Protein AF-T1K961-F1 (afdb_monomer_lite)

Organism: Tetranychus urticae (NCBI:txid32264)

Sequence (89 aa):
MIRDLSTMKKFFTSSEIVNIVGFRVASKIVQFFANLRFDHKAYRIQPSHDAFCQHPTVNDTLANRVISGTVVLKNNIKEFTETSYVRRD

Foldseek 3Di:
DPPCVVVVCCLLPVPPVCVVCHVQRSLVVVVVVVCVVPNCVVLVNDD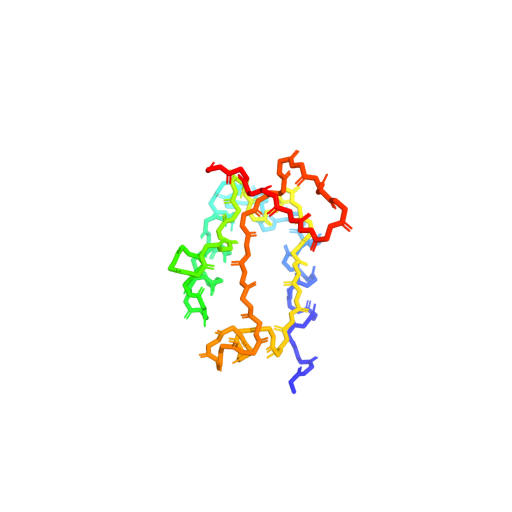PDGPNVDDDDDDPCPRVCCVVVVDRDAADFPDDDPPGTDHDD

Structure (mmCIF, N/CA/C/O backbone):
data_AF-T1K961-F1
#
_entry.id   AF-T1K961-F1
#
loop_
_atom_site.group_PDB
_atom_site.id
_atom_site.type_symbol
_atom_site.label_atom_id
_atom_site.label_alt_id
_atom_site.label_comp_id
_atom_site.label_asym_id
_atom_site.label_entity_id
_atom_site.label_seq_id
_atom_site.pdbx_PDB_ins_code
_atom_site.Cartn_x
_atom_site.Cartn_y
_atom_site.Cartn_z
_atom_site.occupancy
_atom_site.B_iso_or_equiv
_atom_site.auth_seq_id
_atom_site.auth_comp_id
_atom_site.auth_asym_id
_atom_site.auth_atom_id
_atom_site.pdbx_PDB_model_num
ATOM 1 N N . MET A 1 1 ? 12.942 -12.543 4.607 1.00 42.53 1 MET A N 1
ATOM 2 C CA . MET A 1 1 ? 12.069 -11.505 4.017 1.00 42.53 1 MET A CA 1
ATOM 3 C C . MET A 1 1 ? 12.594 -10.084 4.295 1.00 42.53 1 MET A C 1
ATOM 5 O O . MET A 1 1 ? 11.817 -9.184 4.541 1.00 42.53 1 MET A O 1
ATOM 9 N N . ILE A 1 2 ? 13.922 -9.867 4.269 1.00 34.62 2 ILE A N 1
ATOM 10 C CA . ILE A 1 2 ? 14.583 -8.567 4.566 1.00 34.62 2 ILE A CA 1
ATOM 11 C C . ILE A 1 2 ? 15.542 -8.177 3.410 1.00 34.62 2 ILE A C 1
ATOM 13 O O . ILE A 1 2 ? 16.402 -7.316 3.530 1.00 34.62 2 ILE A O 1
ATOM 17 N N . ARG A 1 3 ? 15.411 -8.812 2.235 1.00 40.88 3 ARG A N 1
ATOM 18 C CA . ARG A 1 3 ? 16.289 -8.544 1.078 1.00 40.88 3 ARG A CA 1
ATOM 19 C C . ARG A 1 3 ? 15.801 -7.413 0.161 1.00 40.88 3 ARG A C 1
ATOM 21 O O . ARG A 1 3 ? 16.585 -6.943 -0.651 1.00 40.88 3 ARG A O 1
ATOM 28 N N . ASP A 1 4 ? 14.558 -6.948 0.301 1.00 54.31 4 ASP A N 1
ATOM 29 C CA . ASP A 1 4 ? 13.916 -6.081 -0.708 1.00 54.31 4 ASP A CA 1
ATOM 30 C C . ASP A 1 4 ? 14.004 -4.570 -0.403 1.00 54.31 4 ASP A C 1
ATOM 32 O O . ASP A 1 4 ? 13.824 -3.732 -1.283 1.00 54.31 4 ASP A O 1
ATOM 36 N N . LEU A 1 5 ? 14.351 -4.172 0.829 1.00 47.81 5 LEU A N 1
ATOM 37 C CA . LEU A 1 5 ? 14.409 -2.745 1.179 1.00 47.81 5 LEU A CA 1
ATOM 38 C C . LEU A 1 5 ? 15.638 -2.041 0.576 1.00 47.81 5 LEU A C 1
ATOM 40 O O . LEU A 1 5 ? 15.581 -0.855 0.267 1.00 47.81 5 LEU A O 1
ATOM 44 N N . SER A 1 6 ? 16.743 -2.768 0.370 1.00 51.62 6 SER A N 1
ATOM 45 C CA . SER A 1 6 ? 17.939 -2.245 -0.310 1.00 51.62 6 SER A CA 1
ATOM 46 C C . SER A 1 6 ? 17.670 -1.963 -1.790 1.00 51.62 6 SER A C 1
ATOM 48 O O . SER A 1 6 ? 18.073 -0.918 -2.299 1.00 51.62 6 SER A O 1
ATOM 50 N N . THR A 1 7 ? 16.948 -2.859 -2.464 1.00 52.94 7 THR A N 1
ATOM 51 C CA . THR A 1 7 ? 16.573 -2.722 -3.875 1.00 52.94 7 THR A CA 1
ATOM 52 C C . THR A 1 7 ? 15.580 -1.578 -4.057 1.00 52.94 7 THR A C 1
ATOM 54 O O . THR A 1 7 ? 15.799 -0.715 -4.900 1.00 52.94 7 THR A O 1
ATOM 57 N N . MET A 1 8 ? 14.562 -1.488 -3.194 1.00 48.38 8 MET A N 1
ATOM 58 C CA . MET A 1 8 ? 13.615 -0.366 -3.176 1.00 48.38 8 MET A CA 1
ATOM 59 C C . MET A 1 8 ? 14.294 0.970 -2.859 1.00 48.38 8 MET A C 1
ATOM 61 O O . MET A 1 8 ? 14.004 1.954 -3.529 1.00 48.38 8 MET A O 1
ATOM 65 N N . LYS A 1 9 ? 15.247 1.020 -1.913 1.00 47.94 9 LYS A N 1
ATOM 66 C CA . LYS A 1 9 ? 16.049 2.231 -1.653 1.00 47.94 9 LYS A CA 1
ATOM 67 C C . LYS A 1 9 ? 16.907 2.617 -2.854 1.00 47.94 9 LYS A C 1
ATOM 69 O O . LYS A 1 9 ? 16.932 3.784 -3.213 1.00 47.94 9 LYS A O 1
ATOM 74 N N . LYS A 1 10 ? 17.554 1.663 -3.530 1.00 52.28 10 LYS A N 1
ATOM 75 C CA . LYS A 1 10 ? 18.265 1.954 -4.785 1.00 52.28 10 LYS A CA 1
ATOM 76 C C . LYS A 1 10 ? 17.309 2.509 -5.845 1.00 52.28 10 LYS A C 1
ATOM 78 O O . LYS A 1 10 ? 17.651 3.499 -6.469 1.00 52.28 10 LYS A O 1
ATOM 83 N N . PHE A 1 11 ? 16.099 1.979 -5.995 1.00 53.19 11 PHE A N 1
ATOM 84 C CA . PHE A 1 11 ? 15.108 2.529 -6.931 1.00 53.19 11 PHE A CA 1
ATOM 85 C C . PHE A 1 11 ? 14.570 3.913 -6.531 1.00 53.19 11 PHE A C 1
ATOM 87 O O . PHE A 1 11 ? 14.364 4.749 -7.403 1.00 53.19 11 PHE A O 1
ATOM 94 N N . PHE A 1 12 ? 14.370 4.174 -5.236 1.00 49.97 12 PHE A N 1
ATOM 95 C CA . PHE A 1 12 ? 13.891 5.469 -4.736 1.00 49.97 12 PHE A CA 1
ATOM 96 C C . PHE A 1 12 ? 14.967 6.561 -4.734 1.00 49.97 12 PHE A C 1
ATOM 98 O O . PHE A 1 12 ? 14.636 7.738 -4.827 1.00 49.97 12 PHE A O 1
ATOM 105 N N . THR A 1 13 ? 16.244 6.192 -4.593 1.00 46.97 13 THR A N 1
ATOM 106 C CA . THR A 1 13 ? 17.357 7.142 -4.423 1.00 46.97 13 THR A CA 1
ATOM 107 C C . THR A 1 13 ? 18.228 7.290 -5.678 1.00 46.97 13 THR A C 1
ATOM 109 O O . THR A 1 13 ? 18.938 8.285 -5.799 1.00 46.97 13 THR A O 1
ATOM 112 N N . SER A 1 14 ? 18.174 6.362 -6.643 1.00 55.72 14 SER A N 1
ATOM 113 C CA . SER A 1 14 ? 18.971 6.467 -7.878 1.00 55.72 14 SER A CA 1
ATOM 114 C C . SER A 1 14 ? 18.273 7.376 -8.888 1.00 55.72 14 SER A C 1
ATOM 116 O O . SER A 1 14 ? 17.477 6.925 -9.714 1.00 55.72 14 SER A O 1
ATOM 118 N N . SER A 1 15 ? 18.594 8.668 -8.830 1.00 60.47 15 SER A N 1
ATOM 119 C CA . SER A 1 15 ? 18.157 9.681 -9.796 1.00 60.47 15 SER A CA 1
ATOM 120 C C . SER A 1 15 ? 18.459 9.290 -11.251 1.00 60.47 15 SER A C 1
ATOM 122 O O . SER A 1 15 ? 17.703 9.651 -12.144 1.00 60.47 15 SER A O 1
ATOM 124 N N . GLU A 1 16 ? 19.501 8.496 -11.508 1.00 62.28 16 GLU A N 1
ATOM 125 C CA . GLU A 1 16 ? 19.923 8.108 -12.862 1.00 62.28 16 GLU A CA 1
ATOM 126 C C . GLU A 1 16 ? 18.886 7.278 -13.632 1.00 62.28 16 GLU A C 1
ATOM 128 O O . GLU A 1 16 ? 18.588 7.601 -14.779 1.00 62.28 16 GLU A O 1
ATOM 133 N N . ILE A 1 17 ? 18.279 6.252 -13.023 1.00 65.06 17 ILE A N 1
ATOM 134 C CA . ILE A 1 17 ? 17.299 5.399 -13.725 1.00 65.06 17 ILE A CA 1
ATOM 135 C C . ILE A 1 17 ? 16.048 6.213 -14.058 1.00 65.06 17 ILE A C 1
ATOM 137 O O . ILE A 1 17 ? 15.572 6.186 -15.191 1.00 65.06 17 ILE A O 1
ATOM 141 N N . VAL A 1 18 ? 15.540 6.980 -13.090 1.00 68.75 18 VAL A N 1
ATOM 142 C CA . VAL A 1 18 ? 14.361 7.837 -13.281 1.00 68.75 18 VAL A CA 1
ATOM 143 C C . VAL A 1 18 ? 14.622 8.906 -14.348 1.00 68.75 18 VAL A C 1
ATOM 145 O O . VAL A 1 18 ? 13.717 9.225 -15.118 1.00 68.75 18 VAL A O 1
ATOM 148 N N . ASN A 1 19 ? 15.857 9.406 -14.450 1.00 69.94 19 ASN A N 1
ATOM 149 C CA . ASN A 1 19 ? 16.262 10.368 -15.474 1.00 69.94 19 ASN A CA 1
ATOM 150 C C . ASN A 1 19 ? 16.397 9.746 -16.877 1.00 69.94 19 ASN A C 1
ATOM 152 O O . ASN A 1 19 ? 16.089 10.423 -17.852 1.00 69.94 19 ASN A O 1
ATOM 156 N N . ILE A 1 20 ? 16.800 8.474 -17.001 1.00 80.38 20 ILE A N 1
ATOM 157 C CA . ILE A 1 20 ? 16.956 7.794 -18.303 1.00 80.38 20 ILE A CA 1
ATOM 158 C C . ILE A 1 20 ? 15.603 7.406 -18.912 1.00 80.38 20 ILE A C 1
ATOM 160 O O . ILE A 1 20 ? 15.340 7.703 -20.074 1.00 80.38 20 ILE A O 1
ATOM 164 N N . VAL A 1 21 ? 14.737 6.730 -18.148 1.00 80.81 21 VAL A N 1
ATOM 165 C CA . VAL A 1 21 ? 13.414 6.288 -18.645 1.00 80.81 21 VAL A CA 1
ATOM 166 C C . VAL A 1 21 ? 12.324 7.350 -18.488 1.00 80.81 21 VAL A C 1
ATOM 168 O O . VAL A 1 21 ? 11.241 7.217 -19.056 1.00 80.81 21 VAL A O 1
ATOM 171 N N . GLY A 1 22 ? 12.604 8.425 -17.754 1.00 86.06 22 GLY A N 1
ATOM 172 C CA . GLY A 1 22 ? 11.664 9.501 -17.474 1.00 86.06 22 GLY A CA 1
ATOM 173 C C . GLY A 1 22 ? 10.711 9.178 -16.319 1.00 86.06 22 GLY A C 1
ATOM 174 O O . GLY A 1 22 ? 10.213 8.058 -16.160 1.00 86.06 22 GLY A O 1
ATOM 175 N N . PHE A 1 23 ? 10.398 10.209 -15.530 1.00 84.44 23 PHE A N 1
ATOM 176 C CA . PHE A 1 23 ? 9.609 10.117 -14.295 1.00 84.44 23 PHE A CA 1
ATOM 177 C C . PHE A 1 23 ? 8.286 9.350 -14.449 1.00 84.44 23 PHE A C 1
ATOM 179 O O . PHE A 1 23 ? 7.975 8.456 -13.661 1.00 84.44 23 PHE A O 1
ATOM 186 N N . ARG A 1 24 ? 7.513 9.659 -15.497 1.00 85.19 24 ARG A N 1
ATOM 187 C CA . ARG A 1 24 ? 6.191 9.052 -15.725 1.00 85.19 24 ARG A CA 1
ATOM 188 C C . ARG A 1 24 ? 6.267 7.562 -16.047 1.00 85.19 24 ARG A C 1
ATOM 190 O O . ARG A 1 24 ? 5.413 6.798 -15.605 1.00 85.19 24 ARG A O 1
ATOM 197 N N . VAL A 1 25 ? 7.270 7.145 -16.817 1.00 87.19 25 VAL A N 1
ATOM 198 C CA . VAL A 1 25 ? 7.450 5.736 -17.190 1.00 87.19 25 VAL A CA 1
ATOM 199 C C . VAL A 1 25 ? 7.908 4.944 -15.974 1.00 87.19 25 VAL A C 1
ATOM 201 O O . VAL A 1 25 ? 7.305 3.921 -15.655 1.00 87.19 25 VAL A O 1
ATOM 204 N N . ALA A 1 26 ? 8.899 5.459 -15.242 1.00 86.69 26 ALA A N 1
ATOM 205 C CA . ALA A 1 26 ? 9.360 4.845 -14.003 1.00 86.69 26 ALA A CA 1
ATOM 206 C C . ALA A 1 26 ? 8.208 4.687 -12.992 1.00 86.69 26 ALA A C 1
ATOM 208 O O . ALA A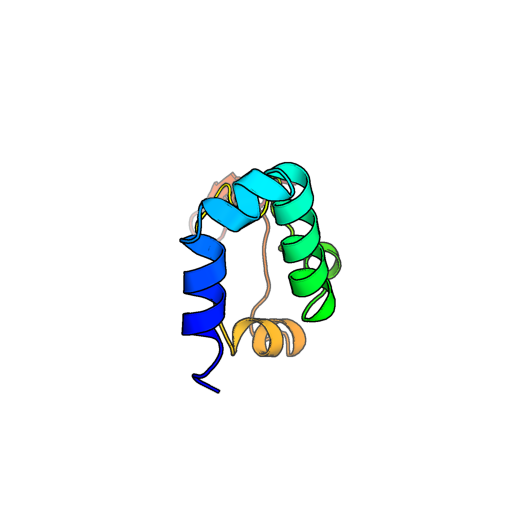 1 26 ? 8.029 3.606 -12.431 1.00 86.69 26 ALA A O 1
ATOM 209 N N . SER A 1 27 ? 7.384 5.730 -12.808 1.00 87.62 27 SER A N 1
ATOM 210 C CA . SER A 1 27 ? 6.200 5.685 -11.936 1.00 87.62 27 SER A CA 1
ATOM 211 C C . SER A 1 27 ? 5.242 4.564 -12.349 1.00 87.62 27 SER A C 1
ATOM 213 O O . SER A 1 27 ? 4.828 3.765 -11.510 1.00 87.62 27 SER A O 1
ATOM 215 N N . LYS A 1 28 ? 4.925 4.443 -13.646 1.00 87.94 28 LYS A N 1
ATOM 216 C CA . LYS A 1 28 ? 4.037 3.382 -14.148 1.00 87.94 28 LYS A CA 1
ATOM 217 C C . LYS A 1 28 ? 4.601 1.978 -13.944 1.00 87.94 28 LYS A C 1
ATOM 219 O O . LYS A 1 28 ? 3.836 1.079 -13.609 1.00 87.94 28 LYS A O 1
ATOM 224 N N . ILE A 1 29 ? 5.907 1.786 -14.123 1.00 87.94 29 ILE A N 1
ATOM 225 C CA . ILE A 1 29 ? 6.562 0.491 -13.891 1.00 87.94 29 ILE A CA 1
ATOM 226 C C . ILE A 1 29 ? 6.408 0.078 -12.423 1.00 87.94 29 ILE A C 1
ATOM 228 O O . ILE A 1 29 ? 5.998 -1.045 -12.136 1.00 87.94 29 ILE A O 1
ATOM 232 N N . VAL A 1 30 ? 6.666 0.994 -11.486 1.00 87.69 30 VAL A N 1
ATOM 233 C CA . VAL A 1 30 ? 6.492 0.712 -10.054 1.00 87.69 30 VAL A CA 1
ATOM 234 C C . VAL A 1 30 ? 5.031 0.431 -9.712 1.00 87.69 30 VAL A C 1
ATOM 236 O O . VAL A 1 30 ? 4.750 -0.547 -9.021 1.00 87.69 30 VAL A O 1
ATOM 239 N N . GLN A 1 31 ? 4.091 1.224 -10.237 1.00 88.56 31 GLN A N 1
ATOM 240 C CA . GLN A 1 31 ? 2.656 0.984 -10.047 1.00 88.56 31 GLN A CA 1
ATOM 241 C C . GLN A 1 31 ? 2.226 -0.389 -10.579 1.00 88.56 31 GLN A C 1
ATOM 243 O O . GLN A 1 31 ? 1.425 -1.071 -9.942 1.00 88.56 31 GLN A O 1
ATOM 248 N N . PHE A 1 32 ? 2.773 -0.821 -11.717 1.00 89.62 32 PHE A N 1
ATOM 249 C CA . PHE A 1 32 ? 2.510 -2.142 -12.280 1.00 89.62 32 PHE A CA 1
ATOM 250 C C . PHE A 1 32 ? 2.985 -3.260 -11.344 1.00 89.62 32 PHE A C 1
ATOM 252 O O . PHE A 1 32 ? 2.198 -4.136 -10.994 1.00 89.62 32 PHE A O 1
ATOM 259 N N . PHE A 1 33 ? 4.230 -3.202 -10.862 1.00 88.38 33 PHE A N 1
ATOM 260 C CA . PHE A 1 33 ? 4.746 -4.207 -9.925 1.00 88.38 33 PHE A CA 1
ATOM 261 C C . PHE A 1 33 ? 4.015 -4.210 -8.579 1.00 88.38 33 PHE A C 1
ATOM 263 O O . PHE A 1 33 ? 3.804 -5.278 -8.001 1.00 88.38 33 PHE A O 1
ATOM 270 N N . ALA A 1 34 ? 3.593 -3.044 -8.088 1.00 87.88 34 ALA A N 1
ATOM 271 C CA . ALA A 1 34 ? 2.775 -2.948 -6.886 1.00 87.88 34 ALA A CA 1
ATOM 272 C C . ALA A 1 34 ? 1.415 -3.641 -7.089 1.00 87.88 34 ALA A C 1
ATOM 274 O O . ALA A 1 34 ? 1.030 -4.479 -6.273 1.00 87.88 34 ALA A O 1
ATOM 275 N N . ASN A 1 35 ? 0.733 -3.368 -8.207 1.00 89.50 35 ASN A N 1
ATOM 276 C CA . ASN A 1 35 ? -0.555 -3.984 -8.538 1.00 89.50 35 ASN A CA 1
ATOM 277 C C . ASN A 1 35 ? -0.478 -5.493 -8.803 1.00 89.50 35 ASN A C 1
ATOM 279 O O . ASN A 1 35 ? -1.442 -6.199 -8.526 1.00 89.50 35 ASN A O 1
ATOM 283 N N . LEU A 1 36 ? 0.667 -6.007 -9.266 1.00 88.12 36 LEU A N 1
ATOM 284 C CA . LEU A 1 36 ? 0.887 -7.451 -9.388 1.00 88.12 36 LEU A CA 1
ATOM 285 C C . LEU A 1 36 ? 0.913 -8.168 -8.031 1.00 88.12 36 LEU A C 1
ATOM 287 O O . LEU A 1 36 ? 0.491 -9.319 -7.948 1.00 88.12 36 LEU A O 1
ATOM 291 N N . ARG A 1 37 ? 1.424 -7.522 -6.973 1.00 84.25 37 ARG A N 1
ATOM 292 C CA . ARG A 1 37 ? 1.450 -8.114 -5.622 1.00 84.25 37 ARG A CA 1
ATOM 293 C C . ARG A 1 37 ? 0.088 -8.030 -4.935 1.00 84.25 37 ARG A C 1
ATOM 295 O O . ARG A 1 37 ? -0.273 -8.938 -4.193 1.00 84.25 37 ARG A O 1
ATOM 302 N N . PHE A 1 38 ? -0.635 -6.935 -5.145 1.00 84.94 38 PHE A N 1
ATOM 303 C CA . PHE A 1 38 ? -1.935 -6.685 -4.539 1.00 84.94 38 PHE A CA 1
ATOM 304 C C . PHE A 1 38 ? -2.689 -5.656 -5.380 1.00 84.94 38 PHE A C 1
ATOM 306 O O . PHE A 1 38 ? -2.163 -4.574 -5.631 1.00 84.94 38 PHE A O 1
ATOM 313 N N . ASP A 1 39 ? -3.910 -5.970 -5.816 1.00 89.38 39 ASP A N 1
ATOM 314 C CA . ASP A 1 39 ? -4.690 -5.058 -6.658 1.00 89.38 39 ASP A CA 1
ATOM 315 C C . ASP A 1 39 ? -5.159 -3.839 -5.843 1.00 89.38 39 ASP A C 1
ATOM 317 O O . ASP A 1 39 ? -6.175 -3.865 -5.142 1.00 89.38 39 ASP A O 1
ATOM 321 N N . HIS A 1 40 ? -4.421 -2.732 -5.941 1.00 89.44 40 HIS A N 1
ATOM 322 C CA . HIS A 1 40 ? -4.697 -1.532 -5.155 1.00 89.44 40 HIS A CA 1
ATOM 323 C C . HIS A 1 40 ? -6.051 -0.907 -5.519 1.00 89.44 40 HIS A C 1
ATOM 325 O O . HIS A 1 40 ? -6.659 -0.232 -4.681 1.00 89.44 40 HIS A O 1
ATOM 331 N N . LYS A 1 41 ? -6.559 -1.139 -6.738 1.00 88.81 41 LYS A N 1
ATOM 332 C CA . LYS A 1 41 ? -7.855 -0.624 -7.187 1.00 88.81 41 LYS A CA 1
ATOM 333 C C . LYS A 1 41 ? -8.999 -1.430 -6.581 1.00 88.81 41 LYS A C 1
ATOM 335 O O . LYS A 1 41 ? -9.932 -0.829 -6.047 1.00 88.81 41 LYS A O 1
ATOM 340 N N . ALA A 1 42 ? -8.912 -2.760 -6.607 1.00 87.25 42 ALA A N 1
ATOM 341 C CA . ALA A 1 42 ? -9.929 -3.640 -6.026 1.00 87.25 42 ALA A CA 1
ATOM 342 C C . ALA A 1 42 ? -10.110 -3.398 -4.517 1.00 87.25 42 ALA A C 1
ATOM 344 O O . ALA A 1 42 ? -11.233 -3.372 -4.013 1.00 87.25 42 ALA A O 1
ATOM 345 N N . TYR A 1 43 ? -9.008 -3.134 -3.811 1.00 86.38 43 TYR A N 1
ATOM 346 C CA . TYR A 1 43 ? -9.006 -2.899 -2.365 1.00 86.38 43 TYR A CA 1
ATOM 347 C C . TYR A 1 43 ? -9.074 -1.419 -1.961 1.00 86.38 43 TYR A C 1
ATOM 349 O O . TYR A 1 43 ? -8.931 -1.104 -0.783 1.00 86.38 43 TYR A O 1
ATOM 357 N N . ARG A 1 44 ? -9.341 -0.503 -2.905 1.00 84.62 44 ARG A N 1
ATOM 358 C CA . ARG A 1 44 ? -9.530 0.942 -2.650 1.00 84.62 44 ARG A CA 1
ATOM 359 C C . ARG A 1 44 ? -8.337 1.641 -1.974 1.00 84.62 44 ARG A C 1
ATOM 361 O O . ARG A 1 44 ? -8.526 2.603 -1.237 1.00 84.62 44 ARG A O 1
ATOM 368 N N . ILE A 1 45 ? -7.116 1.180 -2.236 1.00 88.75 45 ILE A N 1
ATOM 369 C CA . ILE A 1 45 ? -5.866 1.804 -1.755 1.00 88.75 45 ILE A CA 1
ATOM 370 C C . ILE A 1 45 ? -5.038 2.428 -2.879 1.00 88.75 45 ILE A C 1
ATOM 372 O O . ILE A 1 45 ? -3.911 2.857 -2.649 1.00 88.75 45 ILE A O 1
ATOM 376 N N . GLN A 1 46 ? -5.578 2.474 -4.098 1.00 89.75 46 GLN A N 1
ATOM 377 C CA . GLN A 1 46 ? -4.924 3.108 -5.234 1.00 89.75 46 GLN A CA 1
ATOM 378 C C . GLN A 1 46 ? -4.793 4.623 -4.983 1.00 89.75 46 GLN A C 1
ATOM 380 O O . GLN A 1 46 ? -5.815 5.302 -4.845 1.00 89.75 46 GLN A O 1
ATOM 385 N N . PRO A 1 47 ? -3.566 5.175 -4.944 1.00 88.00 47 PRO A N 1
ATOM 386 C CA . PRO A 1 47 ? -3.361 6.610 -4.794 1.00 88.00 47 PRO A CA 1
ATOM 387 C C . PRO A 1 47 ? -3.795 7.377 -6.050 1.00 88.00 47 PRO A C 1
ATOM 389 O O . PRO A 1 47 ? -3.751 6.854 -7.165 1.00 88.00 47 PRO A O 1
ATOM 392 N N . SER A 1 48 ? -4.178 8.644 -5.867 1.00 87.94 48 SER A N 1
ATOM 393 C CA . SER A 1 48 ? -4.487 9.586 -6.956 1.00 87.94 48 SER A CA 1
ATOM 394 C C . SER A 1 48 ? -3.245 10.218 -7.596 1.00 87.94 48 SER A C 1
ATOM 396 O O . SER A 1 48 ? -3.353 10.862 -8.637 1.00 87.94 48 SER A O 1
ATOM 398 N N . HIS A 1 49 ? -2.079 10.057 -6.970 1.00 89.75 49 HIS A N 1
ATOM 399 C CA . HIS A 1 49 ? -0.794 10.588 -7.417 1.00 89.75 49 HIS A CA 1
ATOM 400 C C . HIS A 1 49 ? 0.131 9.474 -7.933 1.00 89.75 49 HIS A C 1
ATOM 402 O O . HIS A 1 49 ? -0.078 8.291 -7.665 1.00 89.75 49 HIS A O 1
ATOM 408 N N . ASP A 1 50 ? 1.175 9.870 -8.664 1.00 85.81 50 ASP A N 1
ATOM 409 C CA . ASP A 1 50 ? 2.218 8.977 -9.178 1.00 85.81 50 ASP A CA 1
ATOM 410 C C . ASP A 1 50 ? 3.045 8.340 -8.048 1.00 85.81 50 ASP A C 1
ATOM 412 O O . ASP A 1 50 ? 3.313 8.983 -7.038 1.00 85.81 50 ASP A O 1
ATOM 416 N N . ALA A 1 51 ? 3.526 7.104 -8.226 1.00 83.19 51 ALA A N 1
ATOM 417 C CA . ALA A 1 51 ? 4.135 6.300 -7.152 1.00 83.19 51 ALA A CA 1
ATOM 418 C C . ALA A 1 51 ? 5.332 6.949 -6.428 1.00 83.19 51 ALA A C 1
ATOM 420 O O . ALA A 1 51 ? 5.627 6.581 -5.294 1.00 83.19 51 ALA A O 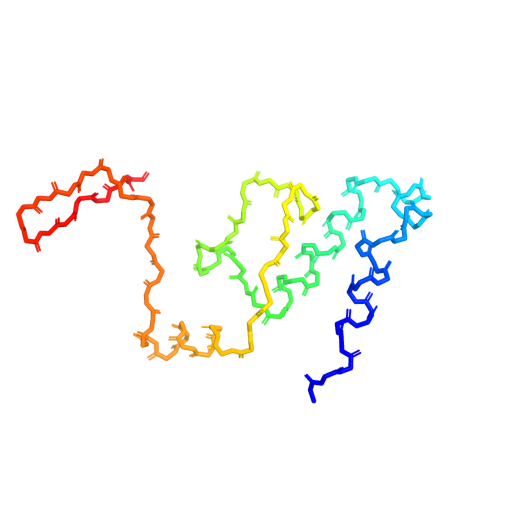1
ATOM 421 N N . PHE A 1 52 ? 6.017 7.901 -7.063 1.00 81.75 52 PHE A N 1
ATOM 422 C CA . PHE A 1 52 ? 7.166 8.611 -6.492 1.00 81.75 52 PHE A CA 1
ATOM 423 C C . PHE A 1 52 ? 6.830 9.998 -5.923 1.00 81.75 52 PHE A C 1
ATOM 425 O O . PHE A 1 52 ? 7.704 10.642 -5.351 1.00 81.75 52 PHE A O 1
ATOM 432 N N . CYS A 1 53 ? 5.588 10.475 -6.056 1.00 84.69 53 CYS A N 1
ATOM 433 C CA . CYS A 1 53 ? 5.164 11.762 -5.491 1.00 84.69 53 CYS A CA 1
ATOM 434 C C . CYS A 1 53 ? 5.030 11.728 -3.959 1.00 84.69 53 CYS A C 1
ATOM 436 O O . CYS A 1 53 ? 4.944 12.783 -3.334 1.00 84.69 53 CYS A O 1
ATOM 438 N N . GLN A 1 54 ? 5.000 10.539 -3.353 1.00 84.12 54 GLN A N 1
ATOM 439 C CA . GLN A 1 54 ? 4.901 10.353 -1.910 1.00 84.12 54 GLN A CA 1
ATOM 440 C C . GLN A 1 54 ? 5.734 9.148 -1.462 1.00 84.12 54 GLN A C 1
ATOM 442 O O . GLN A 1 54 ? 6.011 8.236 -2.240 1.00 84.12 54 GLN A O 1
ATOM 447 N N . HIS A 1 55 ? 6.135 9.137 -0.187 1.00 81.00 55 HIS A N 1
ATOM 448 C CA . HIS A 1 55 ? 6.836 7.999 0.394 1.00 81.00 55 HIS A CA 1
ATOM 449 C C . HIS A 1 55 ? 5.909 6.767 0.444 1.00 81.00 55 HIS A C 1
ATOM 451 O O . HIS A 1 55 ? 4.846 6.835 1.070 1.00 81.00 55 HIS A O 1
ATOM 457 N N . PRO A 1 56 ? 6.293 5.631 -0.162 1.00 81.44 56 PRO A N 1
ATOM 458 C CA . PRO A 1 56 ? 5.476 4.431 -0.172 1.00 81.44 56 PRO A CA 1
ATOM 459 C C . PRO A 1 56 ? 5.459 3.810 1.221 1.00 81.44 56 PRO A C 1
ATOM 461 O O . PRO A 1 56 ? 6.440 3.871 1.971 1.00 81.44 56 PRO A O 1
ATOM 464 N N . THR A 1 57 ? 4.341 3.184 1.567 1.00 83.00 57 THR A N 1
ATOM 465 C CA . THR A 1 57 ? 4.234 2.394 2.791 1.00 83.00 57 THR A CA 1
ATOM 466 C C . THR A 1 57 ? 4.600 0.947 2.481 1.00 83.00 57 THR A C 1
ATOM 468 O O . THR A 1 57 ? 4.159 0.378 1.485 1.00 83.00 57 THR A O 1
ATOM 471 N N . VAL A 1 58 ? 5.448 0.350 3.317 1.00 81.44 58 VAL A N 1
ATOM 472 C CA . VAL A 1 58 ? 5.878 -1.045 3.174 1.00 81.44 58 VAL A CA 1
ATOM 473 C C . VAL A 1 58 ? 5.354 -1.802 4.384 1.00 81.44 58 VAL A C 1
ATOM 475 O O . VAL A 1 58 ? 5.726 -1.491 5.513 1.00 81.44 58 VAL A O 1
ATOM 478 N N . ASN A 1 59 ? 4.450 -2.754 4.161 1.00 84.69 59 ASN A N 1
ATOM 479 C CA . ASN A 1 59 ? 3.869 -3.558 5.230 1.00 84.69 59 ASN A CA 1
ATOM 480 C C . ASN A 1 59 ? 3.601 -4.984 4.744 1.00 84.69 59 ASN A C 1
ATOM 482 O O . ASN A 1 59 ? 2.870 -5.187 3.778 1.00 84.69 59 ASN A O 1
ATOM 486 N N . ASP A 1 60 ? 4.145 -5.960 5.464 1.00 84.56 60 ASP A N 1
ATOM 487 C CA . ASP A 1 60 ? 4.033 -7.380 5.126 1.00 84.56 60 ASP A CA 1
ATOM 488 C C . ASP A 1 60 ? 2.697 -8.006 5.557 1.00 84.56 60 ASP A C 1
ATOM 490 O O . ASP A 1 60 ? 2.278 -9.038 5.040 1.00 84.56 60 ASP A O 1
ATOM 494 N N . THR A 1 61 ? 2.017 -7.396 6.529 1.00 87.62 61 THR A N 1
ATOM 495 C CA . THR A 1 61 ? 0.812 -7.957 7.164 1.00 87.62 61 THR A CA 1
ATOM 496 C C . THR A 1 61 ? -0.478 -7.275 6.733 1.00 87.62 61 THR A C 1
ATOM 498 O O . THR A 1 61 ? -1.551 -7.853 6.907 1.00 87.62 61 THR A O 1
ATOM 501 N N . LEU A 1 62 ? -0.400 -6.064 6.171 1.00 89.00 62 LEU A N 1
ATOM 502 C CA . LEU A 1 62 ? -1.584 -5.278 5.822 1.00 89.00 62 LEU A CA 1
ATOM 503 C C . LEU A 1 62 ? -2.457 -6.004 4.797 1.00 89.00 62 LEU A C 1
ATOM 505 O O . LEU A 1 62 ? -3.646 -6.173 5.043 1.00 89.00 62 LEU A O 1
ATOM 509 N N . ALA A 1 63 ? -1.868 -6.487 3.701 1.00 85.88 63 ALA A N 1
ATOM 510 C CA . ALA A 1 63 ? -2.603 -7.210 2.664 1.00 85.88 63 ALA A CA 1
ATOM 511 C C . ALA A 1 63 ? -3.324 -8.439 3.241 1.00 85.88 63 ALA A C 1
ATOM 513 O O . ALA A 1 63 ? -4.525 -8.607 3.039 1.00 85.88 63 ALA A O 1
ATOM 514 N N . ASN A 1 64 ? -2.626 -9.233 4.059 1.00 90.44 64 ASN A N 1
ATOM 515 C CA . ASN A 1 64 ? -3.204 -10.417 4.698 1.00 90.44 64 ASN A CA 1
ATOM 516 C C . ASN A 1 64 ? -4.370 -10.059 5.630 1.00 90.44 64 ASN A C 1
ATOM 518 O O . ASN A 1 64 ? -5.395 -10.733 5.609 1.00 90.44 64 ASN A O 1
ATOM 522 N N . ARG A 1 65 ? -4.244 -8.977 6.409 1.00 91.25 65 ARG A N 1
ATOM 523 C CA . ARG A 1 65 ? -5.296 -8.510 7.329 1.00 91.25 65 ARG A CA 1
ATOM 524 C C . ARG A 1 65 ? -6.505 -7.906 6.620 1.00 91.25 65 ARG A C 1
ATOM 526 O O . ARG A 1 65 ? -7.613 -7.970 7.151 1.00 91.25 65 ARG A O 1
ATOM 533 N N . VAL A 1 66 ? -6.296 -7.301 5.453 1.00 90.94 66 VAL A N 1
ATOM 534 C CA . VAL A 1 66 ? -7.379 -6.785 4.608 1.00 90.94 66 VAL A CA 1
ATOM 535 C C . VAL A 1 66 ? -8.149 -7.942 3.977 1.00 90.94 66 VAL A C 1
ATOM 537 O O . VAL A 1 66 ? -9.376 -7.944 4.004 1.00 90.94 66 VAL A O 1
ATOM 540 N N . ILE A 1 67 ? -7.445 -8.961 3.476 1.00 87.12 67 ILE A N 1
ATOM 541 C CA . ILE A 1 67 ? -8.064 -10.158 2.891 1.00 87.12 67 ILE A CA 1
ATOM 542 C C . ILE A 1 67 ? -8.819 -10.970 3.954 1.00 87.12 67 ILE A C 1
ATOM 544 O O . ILE A 1 67 ? -9.916 -11.447 3.683 1.00 87.12 67 ILE A O 1
ATOM 548 N N . SER A 1 68 ? -8.283 -11.087 5.174 1.00 92.06 68 SER A N 1
ATOM 549 C CA . SER A 1 68 ? -8.951 -11.794 6.278 1.00 92.06 68 SER A CA 1
ATOM 550 C C . SER A 1 68 ? -10.145 -11.038 6.876 1.00 92.06 68 SER A C 1
ATOM 552 O O . SER A 1 68 ? -10.811 -11.565 7.764 1.00 92.06 68 SER A O 1
ATOM 554 N N . GLY A 1 69 ? -10.398 -9.794 6.452 1.00 89.69 69 GLY A N 1
ATOM 555 C CA . GLY A 1 69 ? -11.465 -8.947 6.991 1.00 89.69 69 GLY A CA 1
ATOM 556 C C . GLY A 1 69 ? -11.194 -8.390 8.393 1.00 89.69 69 GLY A C 1
ATOM 557 O O . GLY A 1 69 ? -12.047 -7.709 8.956 1.00 89.69 69 GLY A O 1
ATOM 558 N N . THR A 1 70 ? -10.009 -8.631 8.959 1.00 93.38 70 THR A N 1
ATOM 559 C CA . THR A 1 70 ? -9.613 -8.090 10.270 1.00 93.38 70 THR A CA 1
ATOM 560 C C . THR A 1 70 ? -9.396 -6.578 10.209 1.00 93.38 70 THR A C 1
ATOM 562 O O . THR A 1 70 ? -9.620 -5.873 11.190 1.00 93.38 70 THR A O 1
ATOM 565 N N . VAL A 1 71 ? -8.959 -6.069 9.056 1.00 91.00 71 VAL A N 1
ATOM 566 C CA . VAL A 1 71 ? -8.803 -4.636 8.794 1.00 91.00 71 VAL A CA 1
ATOM 567 C C . VAL A 1 71 ? -9.661 -4.262 7.595 1.00 91.00 71 VAL A C 1
ATOM 569 O O . VAL A 1 71 ? -9.504 -4.818 6.513 1.00 91.00 71 VAL A O 1
ATOM 572 N N . VAL A 1 72 ? -10.544 -3.279 7.773 1.00 87.94 72 VAL A N 1
ATOM 573 C CA . VAL A 1 72 ? -11.388 -2.754 6.695 1.00 87.94 72 VAL A CA 1
ATOM 574 C C . VAL A 1 72 ? -10.936 -1.345 6.350 1.00 87.94 72 VAL A C 1
ATOM 576 O O . VAL A 1 72 ? -10.996 -0.440 7.181 1.00 87.94 72 VAL A O 1
ATOM 579 N N . LEU A 1 73 ? -10.520 -1.155 5.104 1.00 87.44 73 LEU A N 1
ATOM 580 C CA . LEU A 1 73 ? -10.122 0.145 4.576 1.00 87.44 73 LEU A CA 1
ATOM 581 C C . LEU A 1 73 ? -11.363 1.016 4.343 1.00 87.44 73 LEU A C 1
ATOM 583 O O . LEU A 1 73 ? -12.389 0.542 3.844 1.00 87.44 73 LEU A O 1
ATOM 587 N N . LYS A 1 74 ? -11.285 2.288 4.738 1.00 87.31 74 LYS A N 1
ATOM 58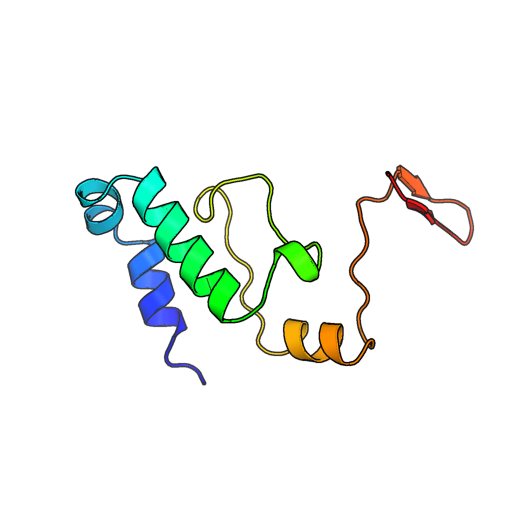8 C CA . LYS A 1 74 ? -12.385 3.257 4.650 1.00 87.31 74 LYS A CA 1
ATOM 589 C C . LYS A 1 74 ? -11.924 4.525 3.938 1.00 87.31 74 LYS A C 1
ATOM 591 O O . LYS A 1 74 ? -10.772 4.925 4.073 1.00 87.31 74 LYS A O 1
ATOM 596 N N . ASN A 1 75 ? -12.851 5.150 3.212 1.00 85.12 75 ASN A N 1
ATOM 597 C CA . ASN A 1 75 ? -12.656 6.471 2.617 1.00 85.12 75 ASN A CA 1
ATOM 598 C C . ASN A 1 75 ? -12.481 7.537 3.711 1.00 85.12 75 ASN A C 1
ATOM 600 O O . ASN A 1 75 ? -12.742 7.291 4.893 1.00 85.12 75 ASN A O 1
ATOM 604 N N . ASN A 1 76 ? -12.079 8.735 3.288 1.00 88.44 76 ASN A N 1
ATOM 605 C CA . ASN A 1 76 ? -11.886 9.879 4.170 1.00 88.44 76 ASN A CA 1
ATOM 606 C C . ASN A 1 76 ? -13.125 10.169 5.027 1.00 88.44 76 ASN A C 1
ATOM 608 O O . ASN A 1 76 ? -14.269 10.055 4.581 1.00 88.44 76 ASN A O 1
ATOM 612 N N . ILE A 1 77 ? -12.875 10.583 6.264 1.00 90.69 77 ILE A N 1
ATOM 613 C CA . ILE A 1 77 ? -13.917 10.972 7.210 1.00 90.69 77 ILE A CA 1
ATOM 614 C C . ILE A 1 77 ? -14.356 12.402 6.880 1.00 90.69 77 ILE A C 1
ATOM 616 O O . ILE A 1 77 ? -13.516 13.270 6.643 1.00 90.69 77 ILE A O 1
ATOM 620 N N . LYS A 1 78 ? -15.671 12.633 6.819 1.00 92.19 78 LYS A N 1
ATOM 621 C CA . LYS A 1 78 ? -16.258 13.961 6.606 1.00 92.19 78 LYS A CA 1
ATOM 622 C C . LYS A 1 78 ? -16.438 14.688 7.935 1.00 92.19 78 LYS A C 1
ATOM 624 O O . LYS A 1 78 ? -16.040 15.840 8.055 1.00 92.19 78 LYS A O 1
ATOM 629 N N . GLU A 1 79 ? -17.019 13.999 8.909 1.00 91.88 79 GLU A N 1
ATOM 630 C CA . GLU A 1 79 ? -17.322 14.529 10.236 1.00 91.88 79 GLU A CA 1
ATOM 631 C C . GLU A 1 79 ? -17.302 13.405 11.273 1.00 91.88 79 GLU A C 1
ATOM 633 O O . GLU A 1 79 ? -17.609 12.245 10.973 1.00 91.88 79 GLU A O 1
ATOM 638 N N . PHE A 1 80 ? -16.929 13.769 12.494 1.00 93.94 80 PHE A N 1
ATOM 639 C CA . PHE A 1 80 ? -17.028 12.914 13.667 1.00 93.94 80 PHE A CA 1
ATOM 640 C C . PHE A 1 80 ? -18.257 13.340 14.471 1.00 93.94 80 PHE A C 1
ATOM 642 O O . PHE A 1 80 ? -18.492 14.532 14.653 1.00 93.94 80 PHE A O 1
ATOM 649 N N . THR A 1 81 ? -19.030 12.371 14.946 1.00 92.94 81 THR A N 1
ATOM 650 C CA . THR A 1 81 ? -20.106 12.573 15.922 1.00 92.94 81 THR A CA 1
ATOM 651 C C . THR A 1 81 ? -19.650 12.055 17.288 1.00 92.94 81 THR A C 1
ATOM 653 O O . THR A 1 81 ? -18.552 11.514 17.409 1.00 92.94 81 THR A O 1
ATOM 656 N N . GLU A 1 82 ? -20.474 12.194 18.329 1.00 91.62 82 GLU A N 1
ATOM 657 C CA . GLU A 1 82 ? -20.108 11.794 19.700 1.00 91.62 82 GLU A CA 1
ATOM 658 C C . GLU A 1 82 ? -19.647 10.331 19.818 1.00 91.62 82 GLU A C 1
ATOM 660 O O . GLU A 1 82 ? -18.777 10.015 20.624 1.00 91.62 82 GLU A O 1
ATOM 665 N N . THR A 1 83 ? -20.204 9.434 18.999 1.00 93.19 83 THR A N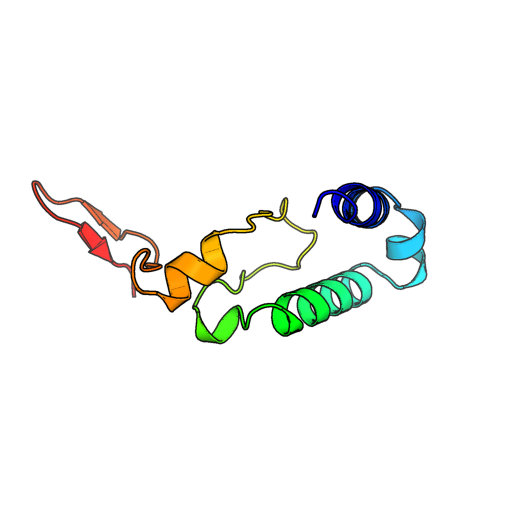 1
ATOM 666 C CA . THR A 1 83 ? -19.913 7.990 19.048 1.00 93.19 83 THR A CA 1
ATOM 667 C C . THR A 1 83 ? -19.598 7.374 17.686 1.00 93.19 83 THR A C 1
ATOM 669 O O . THR A 1 83 ? -19.318 6.178 17.600 1.00 93.19 83 THR A O 1
ATOM 672 N N . SER A 1 84 ? -19.648 8.151 16.600 1.00 89.81 84 SER A N 1
ATOM 673 C CA . 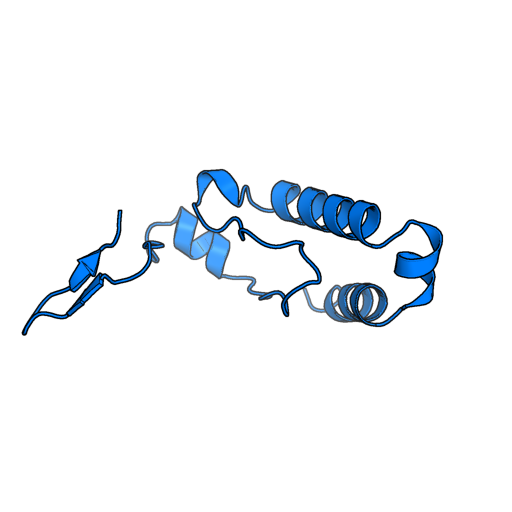SER A 1 84 ? -19.519 7.619 15.242 1.00 89.81 84 SER A CA 1
ATOM 674 C C . SER A 1 84 ? -18.807 8.585 14.297 1.00 89.81 84 SER A C 1
ATOM 676 O O . SER A 1 84 ? -18.358 9.658 14.689 1.00 89.81 84 SER A O 1
ATOM 678 N N . TYR A 1 85 ? -18.673 8.192 13.035 1.00 91.88 85 TYR A N 1
ATOM 679 C CA . TYR A 1 85 ? -18.129 9.053 11.997 1.00 91.88 85 TYR A CA 1
ATOM 680 C C . TYR A 1 85 ? -18.897 8.859 10.695 1.00 91.88 85 TYR A C 1
ATOM 682 O O . TYR A 1 85 ? -19.265 7.739 10.323 1.00 91.88 85 TYR A O 1
ATOM 690 N N . VAL A 1 86 ? -19.104 9.957 9.978 1.00 90.69 86 VAL A N 1
ATOM 691 C CA . VAL A 1 86 ? -19.714 9.949 8.649 1.00 90.69 86 VAL A CA 1
ATOM 692 C C . VAL A 1 86 ? -18.599 9.977 7.613 1.00 90.69 86 VAL A C 1
ATOM 694 O O . VAL A 1 86 ? -17.641 10.752 7.703 1.00 90.69 86 VAL A O 1
ATOM 697 N N . ARG A 1 87 ? -18.695 9.091 6.621 1.00 87.44 87 ARG A N 1
ATOM 698 C CA . ARG A 1 87 ? -17.718 8.999 5.532 1.00 87.44 87 ARG A CA 1
ATOM 699 C C . ARG A 1 87 ? -18.035 10.017 4.445 1.00 87.44 87 ARG A C 1
ATOM 701 O O . ARG A 1 87 ? -19.195 10.323 4.197 1.00 87.44 87 ARG A O 1
ATOM 708 N N . ARG A 1 88 ? -16.988 10.517 3.796 1.00 80.62 88 ARG A N 1
ATOM 709 C CA . ARG A 1 88 ? -17.099 11.217 2.518 1.00 80.62 88 ARG A CA 1
ATOM 710 C C . ARG A 1 88 ? -17.302 10.170 1.415 1.00 80.62 88 ARG A C 1
ATOM 712 O O . ARG A 1 88 ? -16.625 9.135 1.442 1.00 80.62 88 ARG A O 1
ATOM 719 N N . ASP A 1 89 ? -18.246 10.440 0.517 1.00 75.62 89 ASP A N 1
ATOM 720 C CA . ASP A 1 89 ? -18.550 9.596 -0.647 1.00 75.62 89 ASP A CA 1
ATOM 721 C C . ASP A 1 89 ? -17.334 9.467 -1.578 1.00 75.62 89 ASP A C 1
ATOM 723 O O . ASP A 1 89 ? -16.656 10.497 -1.815 1.00 75.62 89 ASP A O 1
#

pLDDT: mean 80.02, std 15.06, range [34.62, 93.94]

Secondary structure (DSSP, 8-state):
--SHHHHHHHHHH-HHHHHHH-HHHHHHHHHHHHHHHS-TTTTT---SS-TTSSPPP--SSHHHHHHTTSS---PPEEEE-SS-EEEP-

InterPro domains:
  IPR020946 Flavin monooxygenase-like [PF00743] (15-86)

Radius of gyration: 16.39 Å; chains: 1; bounding box: 40×26×38 Å